Protein AF-A0A5K1BEB6-F1 (afdb_monomer_lite)

pLDDT: mean 85.09, std 13.57, range [38.88, 96.0]

InterPro domains:
  IPR012337 Ribonuclease H-like superfamily [SSF53098] (9-101)
  IPR052035 Zinc finger BED domain-containing [PTHR46481] (4-108)

Sequence (111 aa):
MSFPLRGKYFHIRCGAHIINLMVQDGMNDMVDTISKIRDSVKYVRGSPKRLHAFKQCVKAMSLDEKKSLNYDVPTRWNSTFIMLRDALLFRDVFQHLASCDPSYACLPSED

Radius of gyration: 20.22 Å; chains: 1; bounding box: 65×23×54 Å

Structure (mmCIF, N/CA/C/O backbone):
data_AF-A0A5K1BEB6-F1
#
_entry.id   AF-A0A5K1BEB6-F1
#
loop_
_atom_site.group_PDB
_atom_site.id
_atom_site.type_symbol
_atom_site.label_atom_id
_atom_site.label_alt_id
_atom_site.label_comp_id
_atom_site.label_asym_id
_atom_site.label_entity_id
_atom_site.label_seq_id
_atom_site.pdbx_PDB_ins_code
_atom_site.Cartn_x
_atom_site.Cartn_y
_atom_site.Cartn_z
_atom_site.occupancy
_atom_site.B_iso_or_equiv
_atom_site.auth_seq_id
_atom_site.auth_comp_id
_atom_site.auth_asym_id
_atom_site.auth_atom_id
_atom_site.pdbx_PDB_model_num
ATOM 1 N N . MET A 1 1 ? 47.448 5.061 -31.212 1.00 38.88 1 MET A N 1
ATOM 2 C CA . MET A 1 1 ? 46.556 3.921 -31.521 1.00 38.88 1 MET A CA 1
ATOM 3 C C . MET A 1 1 ? 45.137 4.440 -31.671 1.00 38.88 1 MET A C 1
ATOM 5 O O . MET A 1 1 ? 44.526 4.822 -30.684 1.00 38.88 1 MET A O 1
ATOM 9 N N . SER A 1 2 ? 44.648 4.542 -32.905 1.00 46.25 2 SER A N 1
ATOM 10 C CA . SER A 1 2 ? 43.263 4.898 -33.217 1.00 46.25 2 SER A CA 1
ATOM 11 C C . SER A 1 2 ? 42.379 3.656 -33.077 1.00 46.25 2 SER A C 1
ATOM 13 O O . SER A 1 2 ? 42.599 2.654 -33.752 1.00 46.25 2 SER A O 1
ATOM 15 N N . PHE A 1 3 ? 41.393 3.703 -32.178 1.00 49.78 3 PHE A N 1
ATOM 16 C CA . PHE A 1 3 ? 40.440 2.606 -32.002 1.00 49.78 3 PHE A CA 1
ATOM 17 C C . PHE A 1 3 ? 39.473 2.534 -33.201 1.00 49.78 3 PHE A C 1
ATOM 19 O O . PHE A 1 3 ? 38.903 3.567 -33.575 1.00 49.78 3 PHE A O 1
ATOM 26 N N . PRO A 1 4 ? 39.242 1.351 -33.803 1.00 50.88 4 PRO A N 1
ATOM 27 C CA . PRO A 1 4 ? 38.293 1.207 -34.900 1.00 50.88 4 PRO A CA 1
ATOM 28 C C . PRO A 1 4 ? 36.865 1.503 -34.403 1.00 50.88 4 PRO A C 1
ATOM 30 O O . PRO A 1 4 ? 36.458 1.034 -33.344 1.00 50.88 4 PRO A O 1
ATOM 33 N N . LEU A 1 5 ? 36.086 2.262 -35.184 1.00 54.53 5 LEU A N 1
ATOM 34 C CA . LEU A 1 5 ? 34.620 2.408 -35.065 1.00 54.53 5 LEU A CA 1
ATOM 35 C C . LEU A 1 5 ? 34.039 3.224 -33.884 1.00 54.53 5 LEU A C 1
ATOM 37 O O . LEU A 1 5 ? 32.887 3.004 -33.507 1.00 54.53 5 LEU A O 1
ATOM 41 N N . ARG A 1 6 ? 34.755 4.230 -33.352 1.00 55.06 6 ARG A N 1
ATOM 42 C CA . ARG A 1 6 ? 34.176 5.299 -32.486 1.00 55.06 6 ARG A CA 1
ATOM 43 C C . ARG A 1 6 ? 33.306 4.800 -31.303 1.00 55.06 6 ARG A C 1
ATOM 45 O O . ARG A 1 6 ? 32.387 5.496 -30.888 1.00 55.06 6 ARG A O 1
ATOM 52 N N . GLY A 1 7 ? 33.545 3.598 -30.771 1.00 56.66 7 GLY A N 1
ATOM 53 C CA . GLY A 1 7 ? 32.798 3.079 -29.616 1.00 56.66 7 GLY A CA 1
ATOM 54 C C . GLY A 1 7 ? 31.290 2.865 -29.837 1.00 56.66 7 GLY A C 1
ATOM 55 O O . GLY A 1 7 ? 30.563 2.722 -28.859 1.00 56.66 7 GLY A O 1
ATOM 56 N N . LYS A 1 8 ? 30.808 2.807 -31.092 1.00 57.50 8 LYS A N 1
ATOM 57 C CA . LYS A 1 8 ? 29.369 2.742 -31.444 1.00 57.50 8 LYS A CA 1
ATOM 58 C C . LYS A 1 8 ? 28.592 1.551 -30.853 1.00 57.50 8 LYS A C 1
ATOM 60 O O . LYS A 1 8 ? 27.367 1.575 -30.877 1.00 57.50 8 LYS A O 1
ATOM 65 N N . TYR A 1 9 ? 29.282 0.542 -30.321 1.00 57.50 9 TYR A N 1
ATOM 66 C CA . TYR A 1 9 ? 28.680 -0.693 -29.805 1.00 57.50 9 TYR A CA 1
ATOM 67 C C . TYR A 1 9 ? 29.075 -1.033 -28.358 1.00 57.50 9 TYR A C 1
ATOM 69 O O . TYR A 1 9 ? 28.708 -2.092 -27.863 1.00 57.50 9 TYR A O 1
ATOM 77 N N . PHE A 1 10 ? 29.782 -0.149 -27.647 1.00 56.97 10 PHE A N 1
ATOM 78 C CA . PHE A 1 10 ? 30.208 -0.390 -26.259 1.00 56.97 10 PHE A CA 1
ATOM 79 C C . PHE A 1 10 ? 29.313 0.334 -25.243 1.00 56.97 10 PHE A C 1
ATOM 81 O O . PHE A 1 10 ? 29.803 0.995 -24.332 1.00 56.97 10 PHE A O 1
ATOM 88 N N . HIS A 1 11 ? 27.987 0.219 -25.377 1.00 65.81 11 HIS A N 1
ATOM 89 C CA . HIS A 1 11 ? 27.068 0.694 -24.338 1.00 65.81 11 HIS A CA 1
ATOM 90 C C . HIS A 1 11 ? 26.751 -0.437 -23.350 1.00 65.81 11 HIS A C 1
ATOM 92 O O . HIS A 1 11 ? 25.660 -1.010 -23.349 1.00 65.81 11 HIS A O 1
ATOM 98 N N . ILE A 1 12 ? 27.724 -0.777 -22.505 1.00 69.50 12 ILE A N 1
ATOM 99 C CA . ILE A 1 12 ? 27.526 -1.737 -21.415 1.00 69.50 12 ILE A CA 1
ATOM 100 C C . ILE A 1 12 ? 26.676 -1.051 -20.342 1.00 69.50 12 ILE A C 1
ATOM 102 O O . ILE A 1 12 ? 27.096 -0.075 -19.722 1.00 69.50 12 ILE A O 1
ATOM 106 N N . ARG A 1 13 ? 25.450 -1.539 -20.137 1.00 75.12 13 ARG A N 1
ATOM 107 C CA . ARG A 1 13 ? 24.581 -1.071 -19.050 1.00 75.12 13 ARG A CA 1
ATOM 108 C C . ARG A 1 13 ? 25.153 -1.550 -17.714 1.00 75.12 13 ARG A C 1
ATOM 110 O O . ARG A 1 13 ? 25.571 -2.699 -17.600 1.00 75.12 13 ARG A O 1
ATOM 117 N N . CYS A 1 14 ? 25.156 -0.696 -16.692 1.00 86.00 14 CYS A N 1
ATOM 118 C CA . CYS A 1 14 ? 25.554 -1.126 -15.353 1.00 86.00 14 CYS A CA 1
ATOM 119 C C . CYS A 1 14 ? 24.518 -2.107 -14.771 1.00 86.00 14 CYS A C 1
ATOM 121 O O . CYS A 1 14 ? 23.326 -2.002 -15.063 1.00 86.00 14 CYS A O 1
ATOM 123 N N . GLY A 1 15 ? 24.951 -3.051 -13.928 1.00 87.19 15 GLY A N 1
ATOM 124 C CA . GLY A 1 15 ? 24.049 -4.048 -13.331 1.00 87.19 15 GLY A CA 1
ATOM 125 C C . GLY A 1 15 ? 22.888 -3.414 -12.558 1.00 87.19 15 GLY A C 1
ATOM 126 O O . GLY A 1 15 ? 21.746 -3.838 -12.702 1.00 87.19 15 GLY A O 1
ATOM 127 N N . ALA A 1 16 ? 23.148 -2.317 -11.842 1.00 86.38 16 ALA A N 1
ATOM 128 C CA . ALA A 1 16 ? 22.111 -1.534 -11.168 1.00 86.38 16 ALA A CA 1
ATOM 129 C C . ALA A 1 16 ? 21.047 -0.989 -12.141 1.00 86.38 16 ALA A C 1
ATOM 131 O O . ALA A 1 16 ? 19.864 -0.962 -11.811 1.00 86.38 16 ALA A O 1
ATOM 132 N N . HIS A 1 17 ? 21.447 -0.592 -13.352 1.00 85.56 17 HIS A N 1
ATOM 133 C CA . HIS A 1 17 ? 20.516 -0.136 -14.380 1.00 85.56 17 HIS A CA 1
ATOM 134 C C . HIS A 1 17 ? 19.688 -1.292 -14.952 1.00 85.56 17 HIS A C 1
ATOM 136 O O . HIS A 1 17 ? 18.492 -1.120 -15.161 1.00 85.56 17 HIS A O 1
ATOM 142 N N . ILE A 1 18 ? 20.279 -2.477 -15.142 1.00 90.56 18 ILE A N 1
ATOM 143 C CA . ILE A 1 18 ? 19.528 -3.679 -15.545 1.00 90.56 18 ILE A CA 1
ATOM 144 C C . ILE A 1 18 ? 18.485 -4.055 -14.487 1.00 90.56 18 ILE A C 1
ATOM 146 O O . ILE A 1 18 ? 17.324 -4.247 -14.833 1.00 90.56 18 ILE A O 1
ATOM 150 N N . ILE A 1 19 ? 18.867 -4.074 -13.207 1.00 89.81 19 ILE A N 1
ATOM 151 C CA . ILE A 1 19 ? 17.941 -4.349 -12.098 1.00 89.81 19 ILE A CA 1
ATOM 152 C C . ILE A 1 19 ? 16.814 -3.313 -12.071 1.00 89.81 19 ILE A C 1
ATOM 154 O O . ILE A 1 19 ? 15.651 -3.679 -11.955 1.00 89.81 19 ILE A O 1
ATOM 158 N N . ASN A 1 20 ? 17.130 -2.024 -12.226 1.00 88.62 20 ASN A N 1
ATOM 159 C CA . ASN A 1 20 ? 16.110 -0.980 -12.248 1.00 88.62 20 ASN A CA 1
ATOM 160 C C . ASN A 1 20 ? 15.102 -1.173 -13.392 1.00 88.62 20 ASN A C 1
ATOM 162 O O . ASN A 1 20 ? 13.913 -0.967 -13.179 1.00 88.62 20 ASN A O 1
ATOM 166 N N . LEU A 1 21 ? 15.559 -1.572 -14.584 1.00 90.31 21 LEU A N 1
ATOM 167 C CA . LEU A 1 21 ? 14.661 -1.872 -15.702 1.00 90.31 21 LEU A CA 1
ATOM 168 C C . LEU A 1 21 ? 13.757 -3.071 -15.396 1.00 90.31 21 LEU A C 1
ATOM 170 O O . LEU A 1 21 ? 12.556 -2.973 -15.607 1.00 90.31 21 LEU A O 1
ATOM 174 N N . MET A 1 22 ? 14.308 -4.157 -14.845 1.00 91.44 22 MET A N 1
ATOM 175 C CA . MET A 1 22 ? 13.526 -5.340 -14.458 1.00 91.44 22 MET A CA 1
ATOM 176 C C . MET A 1 22 ? 12.463 -5.010 -13.404 1.00 91.44 22 MET A C 1
ATOM 178 O O . MET A 1 22 ? 11.322 -5.445 -13.513 1.00 91.44 22 MET A O 1
ATOM 182 N N . VAL A 1 23 ? 12.822 -4.215 -12.392 1.00 91.75 23 VAL A N 1
ATOM 183 C CA . VAL A 1 23 ? 11.879 -3.793 -11.348 1.00 91.75 23 VAL A CA 1
ATOM 184 C C . VAL A 1 23 ? 10.775 -2.914 -11.932 1.00 91.75 23 VAL A C 1
ATOM 186 O O . VAL A 1 23 ? 9.618 -3.084 -11.571 1.00 91.75 23 VAL A O 1
ATOM 189 N N . GLN A 1 24 ? 11.108 -1.983 -12.829 1.00 90.38 24 GLN A N 1
ATOM 190 C CA . GLN A 1 24 ? 10.104 -1.132 -13.474 1.00 90.38 24 GLN A CA 1
ATOM 191 C C . GLN A 1 24 ? 9.131 -1.937 -14.336 1.00 90.38 24 GLN A C 1
ATOM 193 O O . GLN A 1 24 ? 7.938 -1.658 -14.299 1.00 90.38 24 GLN A O 1
ATOM 198 N N . ASP A 1 25 ? 9.634 -2.929 -15.069 1.00 92.00 25 ASP A N 1
ATOM 199 C CA . ASP A 1 25 ? 8.818 -3.833 -15.879 1.00 92.00 25 ASP A CA 1
ATOM 200 C C . ASP A 1 25 ? 7.822 -4.606 -15.000 1.00 92.00 25 ASP A C 1
ATOM 202 O O . ASP A 1 25 ? 6.614 -4.449 -15.155 1.00 92.00 25 ASP A O 1
ATOM 206 N N . GLY A 1 26 ? 8.304 -5.286 -13.952 1.00 91.75 26 GLY A N 1
ATOM 207 C CA . GLY A 1 26 ? 7.423 -6.003 -13.022 1.00 91.75 26 GLY A CA 1
ATOM 208 C C . GLY A 1 26 ? 6.454 -5.094 -12.253 1.00 91.75 26 GLY A C 1
ATOM 209 O O . GLY A 1 26 ? 5.333 -5.487 -11.943 1.00 91.75 26 GLY A O 1
ATOM 210 N N . MET A 1 27 ? 6.836 -3.846 -11.962 1.00 90.94 27 MET A N 1
ATOM 211 C CA . MET A 1 27 ? 5.914 -2.872 -11.369 1.00 90.94 27 MET A CA 1
ATOM 212 C C . MET A 1 27 ? 4.801 -2.440 -12.331 1.00 90.94 27 MET A C 1
ATOM 214 O O . MET A 1 27 ? 3.712 -2.113 -11.859 1.00 90.94 27 MET A O 1
ATOM 218 N N . ASN A 1 28 ? 5.053 -2.417 -13.643 1.00 91.75 28 ASN A N 1
ATOM 219 C CA . ASN A 1 28 ? 4.014 -2.136 -14.635 1.00 91.75 28 ASN A CA 1
ATOM 220 C C . ASN A 1 28 ? 3.015 -3.293 -14.728 1.00 91.75 28 ASN A C 1
ATOM 222 O O . ASN A 1 28 ? 1.815 -3.033 -14.786 1.00 91.75 28 ASN A O 1
ATOM 226 N N . ASP A 1 29 ? 3.486 -4.538 -14.646 1.00 92.50 29 ASP A N 1
ATOM 227 C CA . ASP A 1 29 ? 2.613 -5.721 -14.631 1.00 92.50 29 ASP A CA 1
ATOM 228 C C . ASP A 1 29 ? 1.683 -5.740 -13.408 1.00 92.50 29 ASP A C 1
ATOM 230 O O . ASP A 1 29 ? 0.547 -6.202 -13.479 1.00 92.50 29 ASP A O 1
ATOM 234 N N . MET A 1 30 ? 2.140 -5.186 -12.281 1.00 90.94 30 MET A N 1
ATOM 235 C CA . MET A 1 30 ? 1.394 -5.138 -11.019 1.00 90.94 30 MET A CA 1
ATOM 236 C C . MET A 1 30 ? 0.700 -3.790 -10.759 1.00 90.94 30 MET A C 1
ATOM 238 O O . MET A 1 30 ? 0.343 -3.491 -9.613 1.00 90.94 30 MET A O 1
ATOM 242 N N . VAL A 1 31 ? 0.525 -2.943 -11.780 1.00 92.00 31 VAL A N 1
ATOM 243 C CA . VAL A 1 31 ? 0.049 -1.558 -11.603 1.00 92.00 31 VAL A CA 1
ATOM 244 C C . VAL A 1 31 ? -1.294 -1.478 -10.869 1.00 92.00 31 VAL A C 1
ATOM 246 O O . VAL A 1 31 ? -1.461 -0.625 -9.991 1.00 92.00 31 VAL A O 1
ATOM 249 N N . ASP A 1 32 ? -2.213 -2.402 -11.152 1.00 92.00 32 ASP A N 1
ATOM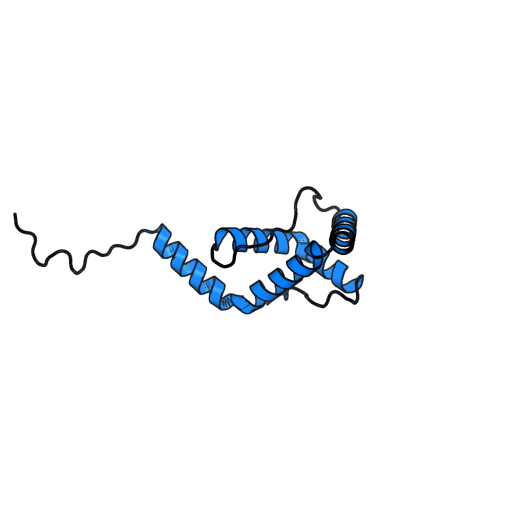 250 C CA . ASP A 1 32 ? -3.542 -2.443 -10.539 1.00 92.00 32 ASP A CA 1
ATOM 251 C C . ASP A 1 32 ? -3.466 -2.790 -9.049 1.00 92.00 32 ASP A C 1
ATOM 253 O O . ASP A 1 32 ? -4.038 -2.088 -8.210 1.00 92.00 32 ASP A O 1
ATOM 257 N N . THR A 1 33 ? -2.702 -3.825 -8.693 1.00 91.69 33 THR A N 1
ATOM 258 C CA . THR A 1 33 ? -2.482 -4.229 -7.296 1.00 91.69 33 THR A CA 1
ATOM 259 C C . THR A 1 33 ? -1.777 -3.122 -6.512 1.00 91.69 33 THR A C 1
ATOM 261 O O . THR A 1 33 ? -2.199 -2.773 -5.404 1.00 91.69 33 THR A O 1
ATOM 264 N N . ILE A 1 34 ? -0.765 -2.479 -7.106 1.00 93.44 34 ILE A N 1
ATOM 265 C CA . ILE A 1 34 ? -0.091 -1.320 -6.506 1.00 93.44 34 ILE A CA 1
ATOM 266 C C . ILE A 1 34 ? -1.084 -0.167 -6.303 1.00 93.44 34 ILE A C 1
ATOM 268 O O . ILE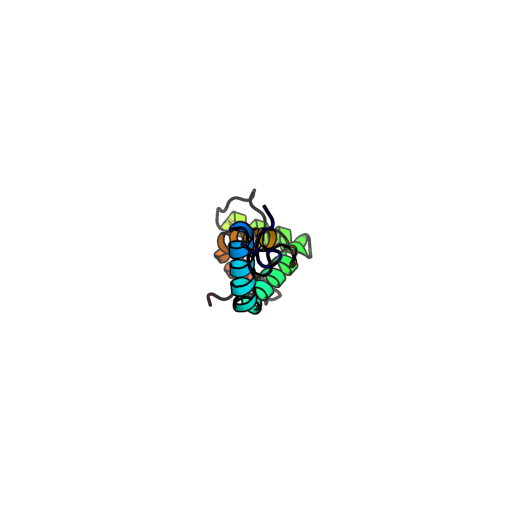 A 1 34 ? -1.051 0.486 -5.257 1.00 93.44 34 ILE A O 1
ATOM 272 N N . SER A 1 35 ? -1.981 0.088 -7.261 1.00 93.31 35 SER A N 1
ATOM 273 C CA . SER A 1 35 ? -2.995 1.141 -7.140 1.00 93.31 35 SER A CA 1
ATOM 274 C C . SER A 1 35 ? -3.969 0.870 -5.993 1.00 93.31 35 SER A C 1
ATOM 276 O O . SER A 1 35 ? -4.191 1.760 -5.172 1.00 93.31 35 SER A O 1
ATOM 278 N N . LYS A 1 36 ? -4.475 -0.364 -5.863 1.00 93.25 36 LYS A N 1
ATOM 279 C CA . LYS A 1 36 ? -5.352 -0.757 -4.746 1.00 93.25 36 LYS A CA 1
ATOM 280 C C . LYS A 1 36 ? -4.672 -0.526 -3.397 1.00 93.25 36 LYS A C 1
ATOM 282 O O . LYS A 1 36 ? -5.261 0.092 -2.514 1.00 93.25 36 LYS A O 1
ATOM 287 N N . ILE A 1 37 ? -3.409 -0.940 -3.256 1.00 94.31 37 ILE A N 1
ATOM 288 C CA . ILE A 1 37 ? -2.634 -0.726 -2.023 1.00 94.31 37 ILE A CA 1
ATOM 289 C C . ILE A 1 37 ? -2.444 0.770 -1.749 1.00 94.31 37 ILE A C 1
ATOM 291 O O . ILE A 1 37 ? -2.622 1.211 -0.611 1.00 94.31 37 ILE A O 1
ATOM 295 N N . ARG A 1 38 ? -2.132 1.578 -2.771 1.00 94.88 38 ARG A N 1
ATOM 296 C CA . ARG A 1 38 ? -2.043 3.040 -2.617 1.00 94.88 38 ARG A CA 1
ATOM 297 C C . ARG A 1 38 ? -3.350 3.621 -2.099 1.00 94.88 38 ARG A C 1
ATOM 299 O O . ARG A 1 38 ? -3.314 4.477 -1.216 1.00 94.88 38 ARG A O 1
ATOM 306 N N . ASP A 1 39 ? -4.487 3.172 -2.612 1.00 94.00 39 ASP A N 1
ATOM 307 C CA . ASP A 1 39 ? -5.793 3.669 -2.184 1.00 94.00 39 ASP A CA 1
ATOM 308 C C . ASP A 1 39 ? -6.131 3.230 -0.755 1.00 94.00 39 ASP A C 1
ATOM 310 O O . ASP A 1 39 ? -6.599 4.051 0.038 1.00 94.00 39 ASP A O 1
ATOM 314 N N . SER A 1 40 ? -5.758 2.011 -0.357 1.00 94.06 40 SER A N 1
ATOM 315 C CA . SER A 1 40 ? -5.828 1.563 1.037 1.00 94.06 40 SER A CA 1
ATOM 316 C C . SER A 1 40 ? -4.984 2.441 1.971 1.00 94.06 40 SER A C 1
ATOM 318 O O . SER A 1 40 ? -5.464 2.886 3.017 1.00 94.06 40 SER A O 1
ATOM 320 N N . VAL A 1 41 ? -3.740 2.748 1.588 1.00 94.75 41 VAL A N 1
ATOM 321 C CA . VAL A 1 41 ? -2.842 3.612 2.373 1.00 94.75 41 VAL A CA 1
ATOM 322 C C . VAL A 1 41 ? -3.390 5.038 2.461 1.00 94.75 41 VAL A C 1
ATOM 324 O O . VAL A 1 41 ? -3.423 5.611 3.554 1.00 94.75 41 VAL A O 1
ATOM 327 N N . LYS A 1 42 ? -3.873 5.605 1.347 1.00 94.38 42 LYS A N 1
ATOM 328 C CA . LYS A 1 42 ? -4.537 6.920 1.318 1.00 94.38 42 LYS A CA 1
ATOM 329 C C . LYS A 1 42 ? -5.774 6.944 2.205 1.00 94.38 42 LYS A C 1
ATOM 331 O O . LYS A 1 42 ? -5.975 7.922 2.917 1.00 94.38 42 LYS A O 1
ATOM 336 N N . TYR A 1 43 ? -6.590 5.891 2.200 1.00 93.88 43 TYR A N 1
ATOM 337 C CA . TYR A 1 43 ? -7.778 5.815 3.044 1.00 93.88 43 TYR A CA 1
ATOM 338 C C . TYR A 1 43 ? -7.407 5.906 4.524 1.00 93.88 43 TYR A C 1
ATOM 340 O O . TYR A 1 43 ? -7.910 6.781 5.235 1.00 93.88 43 TYR A O 1
ATOM 348 N N . VAL A 1 44 ? -6.485 5.043 4.968 1.00 94.06 44 VAL A N 1
ATOM 349 C CA . VAL A 1 44 ? -6.046 4.975 6.367 1.00 94.06 44 VAL A CA 1
ATOM 350 C C . VAL A 1 44 ? -5.405 6.290 6.804 1.00 94.06 44 VAL A C 1
ATOM 352 O O . VAL A 1 44 ? -5.729 6.819 7.866 1.00 94.06 44 VAL A O 1
ATOM 355 N N . ARG A 1 45 ? -4.510 6.848 5.984 1.00 93.12 45 ARG A N 1
ATOM 356 C CA . ARG A 1 45 ? -3.748 8.057 6.330 1.00 93.12 45 ARG A CA 1
ATOM 357 C C . ARG A 1 45 ? -4.479 9.366 6.034 1.00 93.12 45 ARG A C 1
ATOM 359 O O . ARG A 1 45 ? -4.031 10.411 6.496 1.00 93.12 45 ARG A O 1
ATOM 366 N N . GLY A 1 46 ? -5.584 9.330 5.294 1.00 92.62 46 GLY A N 1
ATOM 367 C CA . GLY A 1 46 ? -6.321 10.518 4.858 1.00 92.62 46 GLY A CA 1
ATOM 368 C C . GLY A 1 46 ? -7.079 11.239 5.974 1.00 92.62 46 GLY A C 1
ATOM 369 O O . GLY A 1 46 ? -7.486 12.382 5.794 1.00 92.62 46 GLY A O 1
ATOM 370 N N . SER A 1 47 ? -7.268 10.607 7.138 1.00 93.75 47 SER A N 1
ATOM 371 C CA . SER A 1 47 ? -7.903 11.234 8.300 1.00 93.75 47 SER A CA 1
ATOM 372 C C . SER A 1 47 ? -7.295 10.729 9.611 1.00 93.75 47 SER A C 1
ATOM 374 O O . SER A 1 47 ? -7.105 9.517 9.753 1.00 93.75 47 SER A O 1
ATOM 376 N N . PRO A 1 48 ? -7.087 11.601 10.619 1.00 94.06 48 PRO A N 1
ATOM 377 C CA . PRO A 1 48 ? -6.656 11.180 11.953 1.00 94.06 48 PRO A CA 1
ATOM 378 C C . PRO A 1 48 ? -7.566 10.114 12.574 1.00 94.06 48 PRO A C 1
ATOM 380 O O . PRO A 1 48 ? -7.074 9.205 13.238 1.00 94.06 48 PRO A O 1
ATOM 383 N N . LYS A 1 49 ? -8.882 10.181 12.315 1.00 93.50 49 LYS A N 1
ATOM 384 C CA . LYS A 1 49 ? -9.858 9.202 12.818 1.00 93.50 49 LYS A CA 1
ATOM 385 C C . LYS A 1 49 ? -9.620 7.811 12.224 1.00 93.50 49 LYS A C 1
ATOM 387 O O . LYS A 1 49 ? -9.587 6.834 12.966 1.00 93.50 49 LYS A O 1
ATOM 392 N N . ARG A 1 50 ? -9.419 7.725 10.904 1.00 93.62 50 ARG A N 1
ATOM 393 C CA . ARG A 1 50 ? -9.147 6.458 10.199 1.00 93.62 50 ARG A CA 1
ATOM 394 C C . ARG A 1 50 ? -7.797 5.875 10.601 1.00 93.62 50 ARG A C 1
ATOM 396 O O . ARG A 1 50 ? -7.704 4.684 10.875 1.00 93.62 50 ARG A O 1
ATOM 403 N N . LEU A 1 51 ? -6.777 6.723 10.732 1.00 93.44 51 LEU A N 1
ATOM 404 C CA . LEU A 1 51 ? -5.462 6.301 11.205 1.00 93.44 51 LEU A CA 1
ATOM 405 C C . LEU A 1 51 ? -5.526 5.759 12.638 1.00 93.44 51 LEU A C 1
ATOM 407 O O . LEU A 1 51 ? -4.879 4.762 12.948 1.00 93.44 51 LEU A O 1
ATOM 411 N N . HIS A 1 52 ? -6.301 6.405 13.511 1.00 92.00 52 HIS A N 1
ATOM 412 C CA . HIS A 1 52 ? -6.505 5.932 14.875 1.00 92.00 52 HIS A CA 1
ATOM 413 C C . HIS A 1 52 ? -7.221 4.576 14.905 1.00 92.00 52 HIS A C 1
ATOM 415 O O . HIS A 1 52 ? -6.738 3.671 15.578 1.00 92.00 52 HIS A O 1
ATOM 421 N N . ALA A 1 53 ? -8.304 4.408 14.138 1.00 91.75 53 ALA A N 1
ATOM 422 C CA . ALA A 1 53 ? -9.004 3.127 14.017 1.00 91.75 53 ALA A CA 1
ATOM 423 C C . ALA A 1 53 ? -8.067 2.015 13.519 1.00 91.75 53 ALA A C 1
ATOM 425 O O . ALA A 1 53 ? -7.974 0.962 14.141 1.00 91.75 53 ALA A O 1
ATOM 426 N N . PHE A 1 54 ? -7.275 2.283 12.478 1.00 93.12 54 PHE A N 1
ATOM 427 C CA . PHE A 1 54 ? -6.281 1.332 11.985 1.00 93.12 54 PHE A CA 1
ATOM 428 C C . PHE A 1 54 ? -5.261 0.939 13.064 1.00 93.12 54 PHE A C 1
A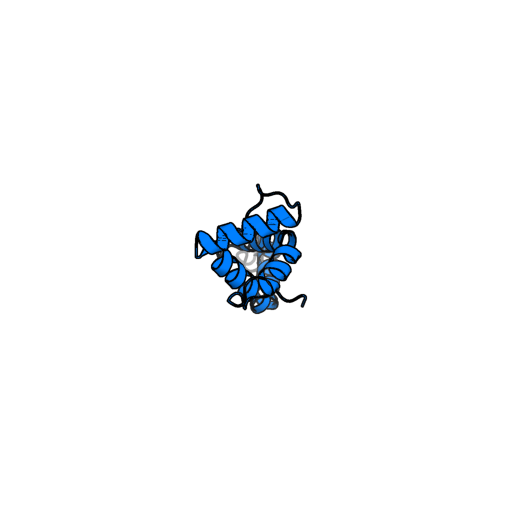TOM 430 O O . PHE A 1 54 ? -4.970 -0.240 13.235 1.00 93.12 54 PHE A O 1
ATOM 437 N N . LYS A 1 55 ? -4.751 1.900 13.847 1.00 92.44 55 LYS A N 1
ATOM 438 C 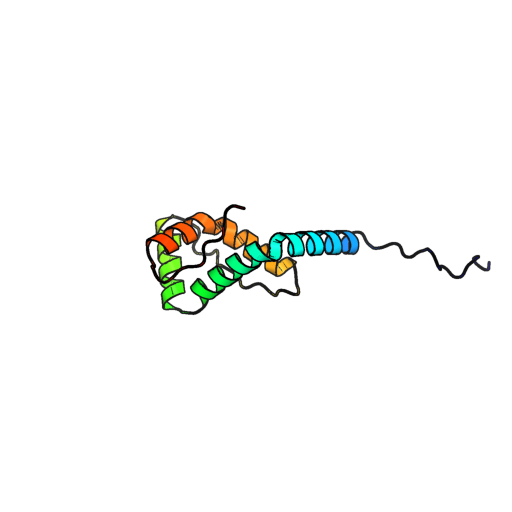CA . LYS A 1 55 ? -3.842 1.604 14.969 1.00 92.44 55 LYS A CA 1
ATOM 439 C C . LYS A 1 55 ? -4.500 0.754 16.058 1.00 92.44 55 LYS A C 1
ATOM 441 O O . LYS A 1 55 ? -3.835 -0.104 16.629 1.00 92.44 55 LYS A O 1
ATOM 446 N N . GLN A 1 56 ? -5.789 0.956 16.334 1.00 91.31 56 GLN A N 1
ATOM 447 C CA . GLN A 1 56 ? -6.528 0.084 17.250 1.00 91.31 56 GLN A CA 1
ATOM 448 C C . GLN A 1 56 ? -6.602 -1.351 16.712 1.00 91.31 56 GLN A C 1
ATOM 450 O O . GLN A 1 56 ? -6.369 -2.287 17.473 1.00 91.31 56 GLN A O 1
ATOM 455 N N . CYS A 1 57 ? -6.838 -1.529 15.408 1.00 91.19 57 CYS A N 1
ATOM 456 C CA . CYS A 1 57 ? -6.806 -2.843 14.764 1.00 91.19 57 CYS A CA 1
ATOM 457 C C . CYS A 1 57 ? -5.410 -3.489 14.853 1.00 91.19 57 CYS A C 1
ATOM 459 O O . CYS A 1 57 ? -5.301 -4.645 15.254 1.00 91.19 57 CYS A O 1
ATOM 461 N N . VAL A 1 58 ? -4.337 -2.740 14.557 1.00 92.75 58 VAL A N 1
ATOM 462 C CA . VAL A 1 58 ? -2.935 -3.195 14.713 1.00 92.75 58 VAL A CA 1
ATOM 463 C C . VAL A 1 58 ? -2.685 -3.708 16.133 1.00 92.75 58 VAL A C 1
ATOM 465 O O . VAL A 1 58 ? -2.151 -4.803 16.310 1.00 92.75 58 VAL A O 1
ATOM 468 N N . LYS A 1 59 ? -3.126 -2.948 17.143 1.00 91.19 59 LYS A N 1
ATOM 469 C CA . LYS A 1 59 ? -2.991 -3.318 18.554 1.00 91.19 59 LYS A CA 1
ATOM 470 C C . LYS A 1 59 ? -3.805 -4.564 18.913 1.00 91.19 59 LYS A C 1
ATOM 472 O O . LYS A 1 59 ? -3.303 -5.424 19.629 1.00 91.19 59 LYS A O 1
ATOM 477 N N . ALA A 1 60 ? -5.031 -4.686 18.404 1.00 89.31 60 ALA A N 1
ATOM 478 C CA . ALA A 1 60 ? -5.883 -5.857 18.627 1.00 89.31 60 ALA A CA 1
ATOM 479 C C . ALA A 1 60 ? -5.269 -7.149 18.057 1.00 89.31 60 ALA A C 1
ATOM 481 O O . ALA A 1 60 ? -5.419 -8.214 18.647 1.00 89.31 60 ALA A O 1
ATOM 482 N N . MET A 1 61 ? -4.520 -7.045 16.957 1.00 88.81 61 MET A N 1
ATOM 483 C CA . MET A 1 61 ? -3.776 -8.154 16.347 1.00 88.81 61 MET A CA 1
ATOM 484 C C . MET A 1 61 ? -2.358 -8.347 16.912 1.00 88.81 61 MET A C 1
ATOM 486 O O . MET A 1 61 ? -1.606 -9.166 16.394 1.00 88.81 61 MET A O 1
ATOM 490 N N . SER A 1 62 ? -1.982 -7.634 17.982 1.00 89.00 62 SER A N 1
ATOM 491 C CA . SER A 1 62 ? -0.657 -7.729 18.623 1.00 89.00 62 SER A CA 1
ATOM 492 C C . SER A 1 62 ? 0.526 -7.481 17.670 1.00 89.00 62 SER A C 1
ATOM 494 O O . SER A 1 62 ? 1.613 -8.030 17.856 1.00 89.00 62 SER A O 1
ATOM 496 N N . LEU A 1 63 ? 0.326 -6.650 16.642 1.00 89.12 63 LEU A N 1
ATOM 497 C CA . LEU A 1 63 ? 1.384 -6.243 15.716 1.00 89.12 63 LEU A CA 1
ATOM 498 C C . LEU A 1 63 ? 2.154 -5.026 16.253 1.00 89.12 63 LEU A C 1
ATOM 500 O O . LEU A 1 63 ? 1.645 -4.244 17.054 1.00 89.12 63 LEU A O 1
ATOM 504 N N . ASP A 1 64 ? 3.397 -4.854 15.793 1.00 85.44 64 ASP A N 1
ATOM 505 C CA . ASP A 1 64 ? 4.269 -3.760 16.235 1.00 85.44 64 ASP A CA 1
ATOM 506 C C . ASP A 1 64 ? 3.738 -2.384 15.793 1.00 85.44 64 ASP A C 1
ATOM 508 O O . ASP A 1 64 ? 3.836 -2.004 14.624 1.00 85.44 64 ASP A O 1
ATOM 512 N N . GLU A 1 65 ? 3.237 -1.610 16.758 1.00 78.62 65 GLU A N 1
ATOM 513 C CA . GLU A 1 65 ? 2.712 -0.253 16.564 1.00 78.62 65 GLU A CA 1
ATOM 514 C C . GLU A 1 65 ? 3.774 0.764 16.102 1.00 78.62 65 GLU A C 1
ATOM 516 O O . GLU A 1 65 ? 3.421 1.847 15.622 1.00 78.62 65 GLU A O 1
ATOM 521 N N . LYS A 1 66 ? 5.074 0.454 16.239 1.00 80.62 66 LYS A N 1
ATOM 522 C CA . LYS A 1 66 ? 6.158 1.318 15.737 1.00 80.62 66 LYS A CA 1
ATOM 523 C C . LYS A 1 66 ? 6.260 1.276 14.218 1.00 80.62 66 LYS A C 1
ATOM 525 O O . LYS A 1 66 ? 6.764 2.223 13.611 1.00 80.62 66 LYS A O 1
ATOM 530 N N . LYS A 1 67 ? 5.800 0.189 13.595 1.00 84.88 67 LYS A N 1
ATOM 531 C CA . LYS A 1 67 ? 5.735 0.082 12.141 1.00 84.88 67 LYS A CA 1
ATOM 532 C C . LYS A 1 67 ? 4.531 0.870 11.642 1.00 84.88 67 LYS A C 1
ATOM 534 O O . LYS A 1 67 ? 3.483 0.924 12.279 1.00 84.88 67 LYS A O 1
ATOM 539 N N . SER A 1 68 ? 4.687 1.532 10.503 1.00 87.31 68 SER A N 1
ATOM 540 C CA . SER A 1 68 ? 3.645 2.400 9.961 1.00 87.31 68 SER A CA 1
ATOM 541 C C . SER A 1 68 ? 3.538 2.239 8.457 1.00 87.31 68 SER A C 1
ATOM 543 O O . SER A 1 68 ? 4.526 1.944 7.794 1.00 87.31 68 SER A O 1
ATOM 545 N N . LEU A 1 69 ? 2.332 2.439 7.929 1.00 90.94 69 LEU A N 1
ATOM 546 C CA . LEU A 1 69 ? 2.102 2.477 6.490 1.00 90.94 69 LEU A CA 1
ATOM 547 C C . LEU A 1 69 ? 2.736 3.734 5.906 1.00 90.94 69 LEU A C 1
ATOM 549 O O . LEU A 1 69 ? 2.435 4.838 6.362 1.00 90.94 69 LEU A O 1
ATOM 553 N N . ASN A 1 70 ? 3.566 3.582 4.882 1.00 90.31 70 ASN A N 1
ATOM 554 C CA . ASN A 1 70 ? 4.222 4.695 4.209 1.00 90.31 70 ASN A CA 1
ATOM 555 C C . ASN A 1 70 ? 3.541 5.005 2.877 1.00 90.31 70 ASN A C 1
ATOM 557 O O . ASN A 1 70 ? 3.145 4.096 2.153 1.00 90.31 70 ASN A O 1
ATOM 561 N N . TYR A 1 71 ? 3.429 6.293 2.548 1.00 93.69 71 TYR A N 1
ATOM 562 C CA . TYR A 1 71 ? 3.140 6.687 1.173 1.00 93.69 71 TYR A CA 1
ATOM 563 C C . TYR A 1 71 ? 4.328 6.331 0.287 1.00 93.69 71 TYR A C 1
ATOM 565 O O . TYR A 1 71 ? 5.481 6.478 0.704 1.00 93.69 71 TYR A O 1
ATOM 573 N N . ASP A 1 72 ? 4.048 5.928 -0.945 1.00 95.19 72 ASP A N 1
ATOM 574 C CA . ASP A 1 72 ? 5.082 5.823 -1.953 1.00 95.19 72 ASP A CA 1
ATOM 575 C C . ASP A 1 72 ? 5.234 7.120 -2.756 1.00 95.19 72 ASP A C 1
ATOM 577 O O . ASP A 1 72 ? 4.402 8.029 -2.733 1.00 95.19 72 ASP A O 1
ATOM 581 N N . VAL A 1 73 ? 6.351 7.207 -3.467 1.00 93.06 73 VAL A N 1
ATOM 582 C CA . VAL A 1 73 ? 6.591 8.181 -4.523 1.00 93.06 73 VAL A CA 1
ATOM 583 C C . VAL A 1 73 ? 6.628 7.386 -5.826 1.00 93.06 73 VAL A C 1
ATOM 585 O O . VAL A 1 73 ? 7.620 6.695 -6.057 1.00 93.06 73 VAL A O 1
ATOM 588 N N . PRO A 1 74 ? 5.594 7.474 -6.686 1.00 86.19 74 PRO A N 1
ATOM 589 C CA . PRO A 1 74 ? 5.429 6.585 -7.841 1.00 86.19 74 PRO A CA 1
ATOM 590 C C . PRO A 1 74 ? 6.618 6.536 -8.806 1.00 86.19 74 PRO A C 1
ATOM 592 O O . PRO A 1 74 ? 6.843 5.528 -9.465 1.00 86.19 74 PRO A O 1
ATOM 595 N N . THR A 1 75 ? 7.414 7.605 -8.868 1.00 86.62 75 THR A N 1
ATOM 596 C CA . THR A 1 75 ? 8.622 7.687 -9.703 1.00 86.62 75 THR A CA 1
ATOM 597 C C . THR A 1 75 ? 9.855 7.014 -9.085 1.00 86.62 75 THR A C 1
ATOM 599 O O . THR A 1 75 ? 10.903 6.954 -9.724 1.00 86.62 75 THR A O 1
ATOM 602 N N . ARG A 1 76 ? 9.773 6.515 -7.842 1.00 90.38 76 ARG A N 1
ATOM 603 C CA . ARG A 1 76 ? 10.881 5.898 -7.095 1.00 90.38 76 ARG A CA 1
ATOM 604 C C . ARG A 1 76 ? 10.480 4.525 -6.559 1.00 90.38 76 ARG A C 1
ATOM 606 O O . ARG A 1 76 ? 9.927 4.426 -5.460 1.00 90.38 76 ARG A O 1
ATOM 613 N N . TRP A 1 77 ? 10.874 3.470 -7.271 1.00 92.44 77 TRP A N 1
ATOM 614 C CA . TRP A 1 77 ? 10.535 2.080 -6.933 1.00 92.44 77 TRP A CA 1
ATOM 615 C C . TRP A 1 77 ? 10.879 1.688 -5.488 1.00 92.44 77 TRP A C 1
ATOM 617 O O . TRP A 1 77 ? 10.103 0.989 -4.851 1.00 92.44 77 TRP A O 1
ATOM 627 N N . ASN A 1 78 ? 11.980 2.203 -4.921 1.00 92.62 78 ASN A N 1
ATOM 628 C CA . ASN A 1 78 ? 12.363 1.951 -3.523 1.00 92.62 78 ASN A CA 1
ATOM 629 C C . ASN A 1 78 ? 11.255 2.328 -2.527 1.00 92.62 78 ASN A C 1
ATOM 631 O O . ASN A 1 78 ? 11.025 1.632 -1.542 1.00 92.62 78 ASN A O 1
ATOM 635 N N . SER A 1 79 ? 10.564 3.443 -2.776 1.00 94.94 79 SER A N 1
ATOM 636 C CA . SER A 1 79 ? 9.471 3.887 -1.910 1.00 94.94 79 SER A CA 1
ATOM 637 C C . SER A 1 79 ? 8.215 3.037 -2.090 1.00 94.94 79 SER A C 1
ATOM 639 O O . SER A 1 79 ? 7.554 2.723 -1.103 1.00 94.94 79 SER A O 1
ATOM 641 N N . THR A 1 80 ? 7.932 2.590 -3.318 1.00 94.50 80 THR A N 1
ATOM 642 C CA . THR A 1 80 ? 6.842 1.647 -3.586 1.00 94.50 80 THR A CA 1
ATOM 643 C C . THR A 1 80 ? 7.127 0.297 -2.941 1.00 94.50 80 THR A C 1
ATOM 645 O O . THR A 1 80 ? 6.250 -0.248 -2.287 1.00 94.50 80 THR A O 1
ATOM 648 N N . PHE A 1 81 ? 8.365 -0.195 -3.001 1.00 93.44 81 PHE A N 1
ATOM 649 C CA . PHE A 1 81 ? 8.787 -1.404 -2.296 1.00 93.44 81 PHE A CA 1
ATOM 650 C C . PHE A 1 81 ? 8.541 -1.308 -0.784 1.00 93.44 81 PHE A C 1
ATOM 652 O O . PHE A 1 81 ? 7.987 -2.233 -0.199 1.00 93.44 81 PHE A O 1
ATOM 659 N N . ILE A 1 82 ? 8.901 -0.186 -0.149 1.00 95.31 82 ILE A N 1
ATOM 660 C CA . ILE A 1 82 ? 8.637 0.029 1.283 1.00 95.31 82 ILE A CA 1
ATOM 661 C C . ILE A 1 82 ? 7.129 0.001 1.569 1.00 95.31 82 ILE A C 1
ATOM 663 O O . ILE A 1 82 ? 6.709 -0.709 2.479 1.00 95.31 82 ILE A O 1
ATOM 667 N N . MET A 1 83 ? 6.316 0.704 0.773 1.00 96.00 83 MET A N 1
ATOM 668 C CA . MET A 1 83 ? 4.854 0.681 0.905 1.00 96.00 83 MET A CA 1
ATOM 669 C C . MET A 1 83 ? 4.292 -0.739 0.766 1.00 96.00 83 MET A C 1
ATOM 671 O O . MET A 1 83 ? 3.477 -1.140 1.589 1.00 96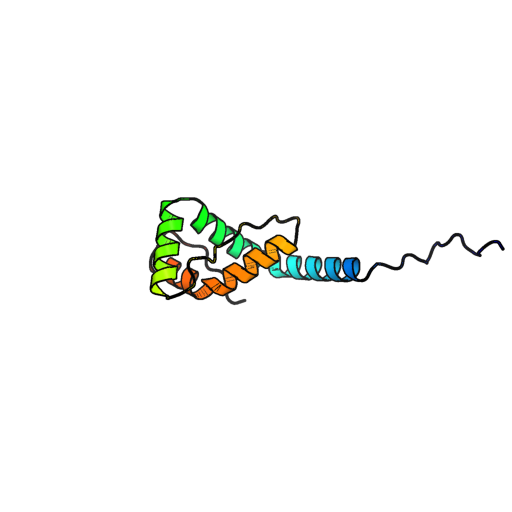.00 83 MET A O 1
ATOM 675 N N . LEU A 1 84 ? 4.736 -1.506 -0.235 1.00 94.44 84 LEU A N 1
ATOM 676 C CA . LEU A 1 84 ? 4.292 -2.884 -0.462 1.00 94.44 84 LEU A CA 1
ATOM 677 C C . LEU A 1 84 ? 4.701 -3.805 0.692 1.00 94.44 84 LEU A C 1
ATOM 679 O O . LEU A 1 84 ? 3.877 -4.557 1.202 1.00 94.44 84 LEU A O 1
ATOM 683 N N . ARG A 1 85 ? 5.949 -3.707 1.158 1.00 94.00 85 ARG A N 1
ATOM 684 C CA . ARG A 1 85 ? 6.453 -4.460 2.313 1.00 94.00 85 ARG A CA 1
ATOM 685 C C . ARG A 1 85 ? 5.629 -4.174 3.568 1.00 94.00 85 ARG A C 1
ATOM 687 O O . ARG A 1 85 ? 5.276 -5.097 4.299 1.00 94.00 85 ARG A O 1
ATOM 694 N N . ASP A 1 86 ? 5.338 -2.904 3.830 1.00 93.31 86 ASP A N 1
ATOM 695 C CA . ASP A 1 86 ? 4.547 -2.507 4.992 1.00 93.31 86 ASP A CA 1
ATOM 696 C C . ASP A 1 86 ? 3.078 -2.933 4.823 1.00 93.31 86 ASP A C 1
ATOM 698 O O . ASP A 1 86 ? 2.457 -3.385 5.781 1.00 93.31 86 ASP A O 1
ATOM 702 N N . ALA A 1 87 ? 2.526 -2.864 3.608 1.00 93.06 87 ALA A N 1
ATOM 703 C CA . ALA A 1 87 ? 1.174 -3.330 3.321 1.00 93.06 87 ALA A CA 1
ATOM 704 C C . ALA A 1 87 ? 1.020 -4.844 3.528 1.00 93.06 87 ALA A C 1
ATOM 706 O O . ALA A 1 87 ? 0.021 -5.273 4.098 1.00 93.06 87 ALA A O 1
ATOM 707 N N . LEU A 1 88 ? 2.027 -5.634 3.141 1.00 92.38 88 LEU A N 1
ATOM 708 C CA . LEU A 1 88 ? 2.068 -7.077 3.392 1.00 92.38 88 LEU A CA 1
ATOM 709 C C . LEU A 1 88 ? 2.082 -7.395 4.887 1.00 92.38 88 LEU A C 1
ATOM 711 O O . LEU A 1 88 ? 1.353 -8.274 5.335 1.00 92.38 88 LEU A O 1
ATOM 715 N N . LEU A 1 89 ? 2.864 -6.653 5.674 1.00 92.25 89 LEU A N 1
ATOM 716 C CA . LEU A 1 89 ? 2.888 -6.815 7.127 1.00 92.25 89 LEU A CA 1
ATOM 717 C C . LEU A 1 89 ? 1.513 -6.566 7.765 1.00 92.25 89 LEU A C 1
ATOM 719 O O . LEU A 1 89 ? 1.153 -7.230 8.733 1.00 92.25 89 LEU A O 1
ATOM 723 N N . PHE A 1 90 ? 0.763 -5.595 7.246 1.00 93.00 90 PHE A N 1
ATOM 724 C CA . PHE A 1 90 ? -0.547 -5.212 7.767 1.00 93.00 90 PHE A CA 1
ATOM 725 C C . PHE A 1 90 ? -1.717 -5.817 6.981 1.00 93.00 90 PHE A C 1
ATOM 727 O O . PHE A 1 90 ? -2.843 -5.335 7.103 1.00 93.00 90 PHE A O 1
ATOM 734 N N . ARG A 1 91 ? -1.484 -6.873 6.193 1.00 91.31 91 ARG A N 1
ATOM 735 C CA . ARG A 1 91 ? -2.505 -7.513 5.349 1.00 91.31 91 ARG A CA 1
ATOM 736 C C . ARG A 1 91 ? -3.763 -7.873 6.138 1.00 91.31 91 ARG A C 1
ATOM 738 O O . ARG A 1 91 ? -4.857 -7.433 5.789 1.00 91.31 91 ARG A O 1
ATOM 745 N N . ASP A 1 92 ? -3.598 -8.598 7.237 1.00 90.56 92 ASP A N 1
ATOM 746 C CA . ASP A 1 92 ? -4.723 -9.059 8.059 1.00 90.56 92 ASP A CA 1
ATOM 747 C C . ASP A 1 92 ? -5.420 -7.881 8.762 1.00 90.56 92 ASP A C 1
ATOM 749 O O . ASP A 1 92 ? -6.630 -7.895 8.991 1.00 90.56 92 ASP A O 1
ATOM 753 N N . VAL A 1 93 ? -4.680 -6.792 9.006 1.00 92.94 93 VAL A N 1
ATOM 754 C CA . VAL A 1 93 ? -5.240 -5.542 9.531 1.00 92.94 93 VAL A CA 1
ATOM 755 C C . VAL A 1 93 ? -6.162 -4.876 8.526 1.00 92.94 93 VAL A C 1
ATOM 757 O O . VAL A 1 93 ? -7.224 -4.398 8.914 1.00 92.94 93 VAL A O 1
ATOM 760 N N . PHE A 1 94 ? -5.802 -4.858 7.243 1.00 91.88 94 PHE A N 1
ATOM 761 C CA . PHE A 1 94 ? -6.688 -4.345 6.200 1.00 91.88 94 PHE A CA 1
ATOM 762 C C . PHE A 1 94 ? -7.946 -5.201 6.043 1.00 91.88 94 PHE A C 1
ATOM 764 O O . PHE A 1 94 ? -9.031 -4.649 5.878 1.00 91.88 94 PHE A O 1
ATOM 771 N N . GLN A 1 95 ? -7.826 -6.527 6.156 1.00 89.94 95 GLN A N 1
ATOM 772 C CA . GLN A 1 95 ? -8.983 -7.428 6.127 1.00 89.94 95 GLN A CA 1
ATOM 773 C C . GLN A 1 95 ? -9.929 -7.169 7.306 1.00 89.94 95 GLN A C 1
ATOM 775 O O . GLN A 1 95 ? -11.139 -7.050 7.119 1.00 89.94 95 GLN A O 1
ATOM 780 N N . HIS A 1 96 ? -9.383 -7.005 8.511 1.00 89.62 96 HIS A N 1
ATOM 781 C CA . HIS A 1 96 ? -10.171 -6.648 9.688 1.00 89.62 96 HIS A CA 1
ATOM 782 C C . HIS A 1 96 ? -10.768 -5.234 9.591 1.00 89.62 96 HIS A C 1
ATOM 784 O O . HIS A 1 96 ? -11.907 -5.004 9.982 1.00 89.62 96 HIS A O 1
ATOM 790 N N . LEU A 1 97 ? -10.034 -4.271 9.026 1.00 89.94 97 LEU A N 1
ATOM 791 C CA . LEU A 1 97 ? -10.559 -2.928 8.788 1.00 89.94 97 LEU A CA 1
ATOM 792 C C . LEU A 1 97 ? -11.762 -2.967 7.834 1.00 89.94 97 LEU A C 1
ATOM 794 O O . LEU A 1 97 ? -12.734 -2.261 8.075 1.00 89.94 97 LEU A O 1
ATOM 798 N N . ALA A 1 98 ? -11.724 -3.812 6.800 1.00 88.62 98 ALA A N 1
ATOM 799 C CA . ALA A 1 98 ? -12.830 -3.987 5.859 1.00 88.62 98 ALA A CA 1
ATOM 800 C C . ALA A 1 98 ? -14.081 -4.602 6.490 1.00 88.62 98 ALA A C 1
ATOM 802 O O . ALA A 1 98 ? -15.190 -4.251 6.095 1.00 88.62 98 ALA A O 1
ATOM 803 N N . SER A 1 99 ? -13.934 -5.484 7.483 1.00 85.94 99 SER A N 1
ATOM 804 C CA . SER A 1 99 ? -15.095 -6.025 8.197 1.00 85.94 99 SER A CA 1
ATOM 805 C C . SER A 1 99 ? -15.688 -5.038 9.208 1.00 85.94 99 SER A C 1
ATOM 807 O O . SER A 1 99 ? -16.888 -5.090 9.474 1.00 85.94 99 SER A O 1
ATOM 809 N N . CYS A 1 100 ? -14.877 -4.126 9.753 1.00 85.62 100 CYS A N 1
ATOM 810 C CA . CYS A 1 100 ? -15.303 -3.172 10.778 1.00 85.62 100 CYS A CA 1
ATOM 811 C C . CYS A 1 100 ? -15.744 -1.801 10.237 1.00 85.62 100 CYS A C 1
ATOM 813 O O . CYS A 1 100 ? -16.537 -1.123 10.892 1.00 85.62 100 CYS A O 1
ATOM 815 N N . ASP A 1 101 ? -15.230 -1.362 9.086 1.00 86.31 101 ASP A N 1
ATOM 816 C CA . ASP A 1 101 ? -15.525 -0.057 8.488 1.00 86.31 101 ASP A CA 1
ATOM 817 C C . ASP A 1 101 ? -16.191 -0.218 7.109 1.00 86.31 101 ASP A C 1
ATOM 819 O O . ASP A 1 101 ? -15.498 -0.401 6.106 1.00 86.31 101 ASP A O 1
ATOM 823 N N . PRO A 1 102 ? -17.528 -0.065 7.017 1.00 84.50 102 PRO A N 1
ATOM 824 C CA . PRO A 1 102 ? -18.256 -0.155 5.751 1.00 84.50 102 PRO A CA 1
ATOM 825 C C . PRO A 1 102 ? -17.816 0.874 4.699 1.00 84.50 102 PRO A C 1
ATOM 827 O O . PRO A 1 102 ? -18.116 0.7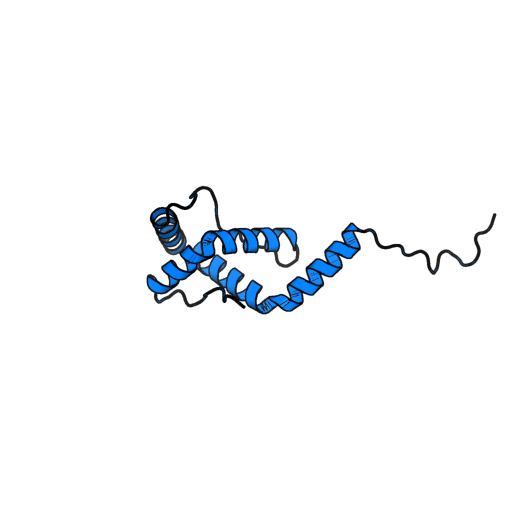15 3.520 1.00 84.50 102 PRO A O 1
ATOM 830 N N . SER A 1 103 ? -17.135 1.952 5.109 1.00 86.38 103 SER A N 1
ATOM 831 C CA . SER A 1 103 ? -16.622 2.974 4.188 1.00 86.38 103 SER A CA 1
ATOM 832 C C . SER A 1 103 ? -15.283 2.583 3.550 1.00 86.38 103 SER A C 1
ATOM 834 O O . SER A 1 103 ? -14.805 3.287 2.656 1.00 86.38 103 SER A O 1
ATOM 836 N N . TYR A 1 104 ? -14.659 1.486 3.992 1.00 86.50 104 TYR A N 1
ATOM 837 C CA . TYR A 1 104 ? -13.410 0.979 3.440 1.00 86.50 104 TYR A CA 1
ATOM 838 C C . TYR A 1 104 ? -13.670 -0.049 2.329 1.00 86.50 104 TYR A C 1
ATOM 840 O O . TYR A 1 104 ? -13.834 -1.237 2.576 1.00 86.50 104 TYR A O 1
ATOM 848 N N . ALA A 1 105 ? -13.675 0.416 1.077 1.00 76.81 105 ALA A N 1
ATOM 849 C CA . ALA A 1 105 ? -13.905 -0.433 -0.101 1.00 76.81 105 ALA A CA 1
ATOM 850 C C . ALA A 1 105 ? -12.616 -1.001 -0.737 1.00 76.81 105 ALA A C 1
ATOM 852 O O . ALA A 1 105 ? -12.677 -1.772 -1.691 1.00 76.81 105 ALA A O 1
ATOM 853 N N . CYS A 1 106 ? -11.437 -0.586 -0.264 1.00 69.12 106 CYS A N 1
ATOM 854 C CA . CYS A 1 106 ? -10.156 -0.859 -0.923 1.00 69.12 106 CYS A CA 1
ATOM 855 C C . CYS A 1 106 ? -9.456 -2.070 -0.297 1.00 69.12 106 CYS A C 1
ATOM 857 O O . CYS A 1 106 ? -8.582 -1.891 0.545 1.00 69.12 106 CYS A O 1
ATOM 859 N N . LEU A 1 107 ? -9.811 -3.292 -0.698 1.00 67.50 107 LEU A N 1
ATOM 860 C CA . LEU A 1 107 ? -9.070 -4.491 -0.294 1.00 67.50 107 LEU A CA 1
ATOM 861 C C . LEU A 1 107 ? -7.888 -4.733 -1.249 1.00 67.50 107 LEU A C 1
ATOM 863 O O . LEU A 1 107 ? -8.107 -4.849 -2.460 1.00 67.50 107 LEU A O 1
ATOM 867 N N . PRO A 1 108 ? -6.644 -4.834 -0.749 1.00 63.97 108 PRO A N 1
ATOM 868 C CA . PRO A 1 108 ? -5.570 -5.407 -1.547 1.00 63.97 108 PRO A CA 1
ATOM 869 C C . PRO A 1 108 ? -5.902 -6.887 -1.806 1.00 63.97 108 PRO A C 1
ATOM 871 O O . PRO A 1 108 ? -6.058 -7.660 -0.861 1.00 63.97 108 PRO A O 1
ATOM 874 N N . SER A 1 109 ? -6.105 -7.245 -3.079 1.00 55.94 109 SER A N 1
ATOM 875 C CA . SER A 1 109 ? -6.410 -8.614 -3.521 1.00 55.94 109 SER A CA 1
ATOM 876 C C . SER A 1 109 ? -5.200 -9.538 -3.358 1.00 55.94 109 SER A C 1
ATOM 878 O O . SER A 1 109 ? -4.069 -9.061 -3.283 1.00 55.94 109 SER A O 1
ATOM 880 N N . GLU A 1 110 ? -5.448 -10.848 -3.288 1.00 55.16 110 GLU A N 1
ATOM 881 C CA . GLU A 1 110 ? -4.398 -11.876 -3.186 1.00 55.16 110 GLU A CA 1
ATOM 882 C C . GLU A 1 110 ? -3.766 -12.258 -4.535 1.00 55.16 110 GLU A C 1
ATOM 884 O O . GLU A 1 110 ? -2.826 -13.049 -4.542 1.00 55.16 110 GLU A O 1
ATOM 889 N N . ASP A 1 111 ? -4.267 -11.698 -5.640 1.00 43.50 111 ASP A N 1
ATOM 890 C CA . ASP A 1 111 ? -3.781 -11.938 -7.005 1.00 43.50 111 ASP A CA 1
ATOM 891 C C . ASP A 1 111 ? -2.559 -11.079 -7.380 1.00 43.50 111 ASP A C 1
ATOM 893 O O . ASP A 1 111 ? -2.606 -9.832 -7.194 1.00 43.50 111 ASP A O 1
#

Secondary structure (DSSP, 8-state):
-PPGGGGTT-----HHHHHHHHHHHHHHHTHHHHHHHHHHHHHHHT-HHHHHHHHHHHHHTT--TT--PPPP-TT-HHHHHHHHHHHHHTHHHHHHHHHH-TT---PPP--

Organism: NCBI:txid210225

Foldseek 3Di:
DDDPDPCPPVPDDDPVRVVVVVLVVVCVVCVVLLVLLLVLLCQCPVDPVSVVVLLVLCVVVVHDSVQDQAHADVVDSVRSVSNVVSCVSCLVSLVVCVVVDVVNPRHNDPD